Protein AF-A0A545TI48-F1 (afdb_monomer)

InterPro domains:
  IPR046651 Protein of unknown function DUF6763 [PF20549] (5-81)

Sequence (96 aa):
MMSGQISAEIGHWYRPVNNDALFEVVAIDYEEQSIEIQYYDGEIEELEFSGWKALIPLESAPPEDWTGPFEIDRQDPAFNDYAINEALMSIERKSR

Nearest PDB structures (foldseek):
  6wau-assembly1_A  TM=6.686E-01  e=2.503E-02  Homo sapiens
  7lky-assembly4_D  TM=6.308E-01  e=1.967E-02  Homo sapiens
  6wat-assembly7_GC  TM=6.150E-01  e=2.999E-02  Homo sapiens
  7uwz-assembly1_A  TM=5.797E-01  e=4.858E-02  synthetic construct
  5xfq-assembly1_B  TM=6.424E-01  e=2.627E-01  Mus musculus

pLDDT: mean 75.91, std 17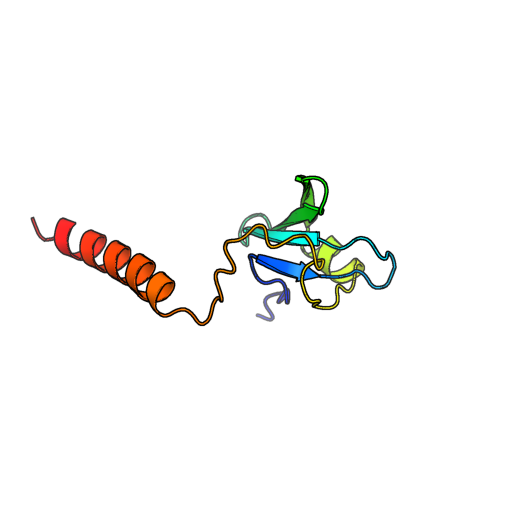.66, range [40.31, 95.94]

Radius of gyration: 16.65 Å; Cα contacts (8 Å, |Δi|>4): 115; chains: 1; bounding box: 47×37×29 Å

Mean predicted aligned error: 12.91 Å

Structure (mmCIF, N/CA/C/O backbone):
data_AF-A0A545TI48-F1
#
_entry.id   AF-A0A545TI48-F1
#
loop_
_atom_site.group_PDB
_atom_site.id
_atom_site.type_symbol
_atom_site.label_atom_id
_atom_site.label_alt_id
_atom_site.label_comp_id
_atom_site.label_asym_id
_atom_site.label_entity_id
_atom_site.label_seq_id
_atom_site.pdbx_PDB_ins_code
_atom_site.Cartn_x
_atom_site.Cartn_y
_atom_site.Cartn_z
_atom_site.occupancy
_atom_site.B_iso_or_equiv
_atom_site.auth_seq_id
_atom_site.auth_comp_id
_atom_site.auth_asym_id
_atom_site.auth_atom_id
_atom_site.pdbx_PDB_model_num
ATOM 1 N N . MET A 1 1 ? -19.353 17.643 6.722 1.00 40.31 1 MET A N 1
ATOM 2 C CA . MET A 1 1 ? -18.236 16.915 7.351 1.00 40.31 1 MET A CA 1
ATOM 3 C C . MET A 1 1 ? -17.272 16.562 6.238 1.00 40.31 1 MET A C 1
ATOM 5 O O . MET A 1 1 ? -17.665 15.819 5.353 1.00 40.31 1 MET A O 1
ATOM 9 N N . MET A 1 2 ? -16.094 17.179 6.185 1.00 42.91 2 MET A N 1
ATOM 10 C CA . MET A 1 2 ? -15.074 16.798 5.204 1.00 42.91 2 MET A CA 1
ATOM 11 C C . MET A 1 2 ? -14.367 15.587 5.802 1.00 42.91 2 MET A C 1
ATOM 13 O O . MET A 1 2 ? -13.414 15.741 6.561 1.00 42.91 2 MET A O 1
ATOM 17 N N . SER A 1 3 ? -14.930 14.397 5.576 1.00 48.56 3 SER A N 1
ATOM 18 C CA . SER A 1 3 ? -14.232 13.138 5.828 1.00 48.56 3 SER A CA 1
ATOM 19 C C . SER A 1 3 ? -12.848 13.269 5.209 1.00 48.56 3 SER A C 1
ATOM 21 O O . SER A 1 3 ? -12.736 13.683 4.056 1.00 48.56 3 SER A O 1
ATOM 23 N N . GLY A 1 4 ? -11.800 13.034 5.996 1.00 55.94 4 GLY A N 1
ATOM 24 C CA . GLY A 1 4 ? -10.417 13.166 5.559 1.00 55.94 4 GLY A CA 1
ATOM 25 C C . GLY A 1 4 ? -10.085 12.114 4.511 1.00 55.94 4 GLY A C 1
ATOM 26 O O . GLY A 1 4 ? -9.410 11.149 4.838 1.00 55.94 4 GLY A O 1
ATOM 27 N N . GLN A 1 5 ? -10.571 12.313 3.290 1.00 64.94 5 GLN A N 1
ATOM 28 C CA . GLN A 1 5 ? -10.522 11.367 2.191 1.00 64.94 5 GLN A CA 1
ATOM 29 C C . GLN A 1 5 ? 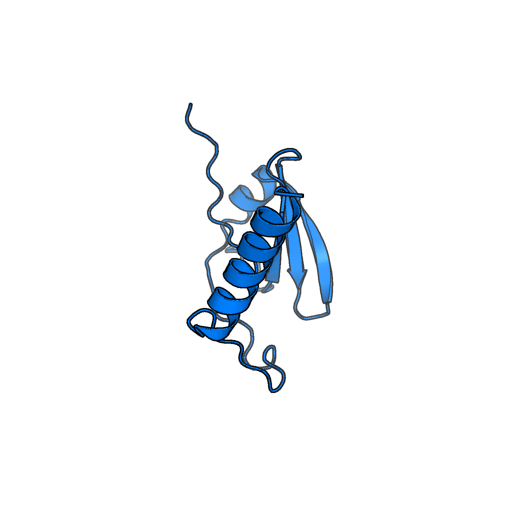-9.068 10.999 1.904 1.00 64.94 5 GLN A C 1
ATOM 31 O O . GLN A 1 5 ? -8.250 11.861 1.579 1.00 64.94 5 GLN A O 1
ATOM 36 N N . ILE A 1 6 ? -8.750 9.727 2.112 1.00 79.50 6 ILE A N 1
ATOM 37 C CA . ILE A 1 6 ? -7.521 9.107 1.633 1.00 79.50 6 ILE A CA 1
ATOM 38 C C . ILE A 1 6 ? -7.789 8.579 0.223 1.00 79.50 6 ILE A C 1
ATOM 40 O O . ILE A 1 6 ? -8.880 8.087 -0.056 1.00 79.50 6 ILE A O 1
ATOM 44 N N . SER A 1 7 ? -6.818 8.741 -0.673 1.00 86.06 7 SER A N 1
ATOM 45 C CA . SER A 1 7 ? -6.880 8.281 -2.068 1.00 86.06 7 SER A CA 1
ATOM 46 C C . SER A 1 7 ? -6.314 6.866 -2.253 1.00 86.06 7 SER A C 1
ATOM 48 O O . SER A 1 7 ? -5.927 6.508 -3.359 1.00 86.06 7 SER A O 1
ATOM 50 N N . ALA A 1 8 ? -6.171 6.115 -1.159 1.00 87.06 8 ALA A N 1
ATOM 51 C CA . ALA A 1 8 ? -5.675 4.748 -1.173 1.00 87.06 8 ALA A CA 1
ATOM 52 C C . ALA A 1 8 ? -6.768 3.792 -1.658 1.00 87.06 8 ALA A C 1
ATOM 54 O O . ALA A 1 8 ? -7.919 3.912 -1.233 1.00 87.06 8 ALA A O 1
ATOM 55 N N . GLU A 1 9 ? -6.389 2.822 -2.483 1.00 87.88 9 GLU A N 1
ATOM 56 C CA . GLU A 1 9 ? -7.266 1.769 -2.985 1.00 87.88 9 GLU A CA 1
ATOM 57 C C . GLU A 1 9 ? -6.613 0.403 -2.765 1.00 87.88 9 GLU A C 1
ATOM 59 O O . GLU A 1 9 ? -5.447 0.197 -3.100 1.00 87.88 9 GLU A O 1
ATOM 64 N N . ILE A 1 10 ? -7.365 -0.540 -2.189 1.00 88.69 10 ILE A N 1
ATOM 65 C CA . ILE A 1 10 ? -6.862 -1.887 -1.889 1.00 88.69 10 ILE A CA 1
ATOM 66 C C . ILE A 1 10 ? -6.464 -2.597 -3.186 1.00 88.69 10 ILE A C 1
ATOM 68 O O . ILE A 1 10 ? -7.224 -2.634 -4.147 1.00 88.69 10 ILE A O 1
ATOM 72 N N . GLY A 1 11 ? -5.276 -3.184 -3.174 1.00 87.19 11 GLY A N 1
ATOM 73 C CA . GLY A 1 11 ? -4.450 -3.813 -4.199 1.00 87.19 11 GLY A CA 1
ATOM 74 C C . GLY A 1 11 ? -4.033 -2.931 -5.372 1.00 87.19 11 GLY A C 1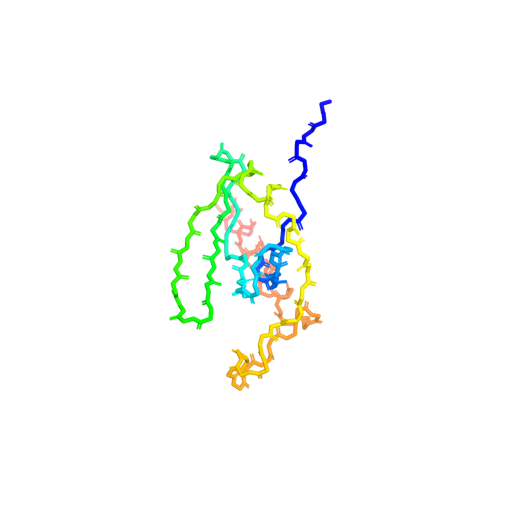
ATOM 75 O O . GLY A 1 11 ? -3.822 -3.424 -6.479 1.00 87.19 11 GLY A O 1
ATOM 76 N N . HIS A 1 12 ? -3.947 -1.622 -5.134 1.00 89.19 12 HIS A N 1
ATOM 77 C CA . HIS A 1 12 ? -3.223 -0.703 -6.008 1.00 89.19 12 HIS A CA 1
ATOM 78 C C . HIS A 1 12 ? -1.806 -0.508 -5.484 1.00 89.19 12 HIS A C 1
ATOM 80 O O . HIS A 1 12 ? -1.548 -0.545 -4.276 1.00 89.19 12 HIS A O 1
ATOM 86 N N . TRP A 1 13 ? -0.901 -0.281 -6.428 1.00 92.31 13 TRP A N 1
ATOM 87 C CA . TRP A 1 13 ? 0.506 -0.043 -6.172 1.00 92.31 13 TRP A CA 1
ATOM 88 C C . TRP A 1 13 ? 0.787 1.449 -6.126 1.00 92.31 13 TRP A C 1
ATOM 90 O O . TRP A 1 13 ? 0.266 2.232 -6.922 1.00 92.31 13 TRP A O 1
ATOM 100 N N . TYR A 1 1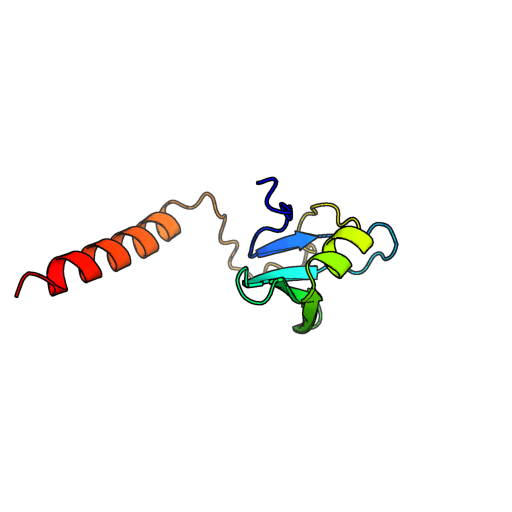4 ? 1.641 1.845 -5.194 1.00 92.94 14 TYR A N 1
ATOM 101 C CA . TYR A 1 14 ? 1.991 3.235 -4.977 1.00 92.94 14 TYR A CA 1
ATOM 102 C C . TYR A 1 14 ? 3.492 3.400 -4.781 1.00 92.94 14 TYR A C 1
ATOM 104 O O . TYR A 1 14 ? 4.185 2.516 -4.277 1.00 92.94 14 TYR A O 1
ATOM 112 N N . ARG A 1 15 ? 3.983 4.579 -5.166 1.00 92.25 15 ARG A N 1
ATOM 113 C CA . ARG A 1 15 ? 5.354 5.027 -4.934 1.00 92.25 15 ARG A CA 1
ATOM 114 C C . ARG A 1 15 ? 5.347 6.349 -4.165 1.00 92.25 15 ARG A C 1
ATOM 116 O O . ARG A 1 15 ? 4.768 7.321 -4.664 1.00 92.25 15 ARG A O 1
ATOM 123 N N . PRO A 1 16 ? 5.978 6.435 -2.985 1.00 91.12 16 PRO A N 1
ATOM 124 C CA . PRO A 1 16 ? 6.176 7.702 -2.291 1.00 91.12 16 PRO A CA 1
ATOM 125 C C . PRO A 1 16 ? 6.986 8.696 -3.119 1.00 91.12 16 PRO A C 1
ATOM 127 O O . PRO A 1 16 ? 7.829 8.326 -3.930 1.00 91.12 16 PRO A O 1
ATOM 130 N N . VAL A 1 17 ? 6.802 9.992 -2.872 1.00 86.94 17 VAL A N 1
ATOM 131 C CA . VAL A 1 17 ? 7.657 11.017 -3.506 1.00 86.94 17 VAL A CA 1
ATOM 132 C C . VAL A 1 17 ? 9.046 11.110 -2.875 1.00 86.94 17 VAL A C 1
ATOM 134 O O . VAL A 1 17 ? 9.964 11.660 -3.479 1.00 86.94 17 VAL A O 1
ATOM 137 N N . ASN A 1 18 ? 9.194 10.630 -1.640 1.00 84.69 18 ASN A N 1
ATOM 138 C CA . ASN A 1 18 ? 10.423 10.726 -0.852 1.00 84.69 18 ASN A CA 1
ATOM 139 C C . ASN A 1 18 ? 11.280 9.449 -0.893 1.00 84.69 18 ASN A C 1
ATOM 141 O O . ASN A 1 18 ? 12.419 9.484 -0.430 1.00 84.69 18 ASN A O 1
ATOM 145 N N . ASN A 1 19 ? 10.744 8.347 -1.421 1.00 82.44 19 ASN A N 1
ATOM 146 C CA . ASN A 1 19 ? 11.394 7.045 -1.486 1.00 82.44 19 ASN A CA 1
ATOM 147 C C . ASN A 1 19 ? 10.901 6.284 -2.725 1.00 82.44 19 ASN A C 1
ATOM 149 O O . ASN A 1 19 ? 9.723 6.338 -3.055 1.00 82.44 19 ASN A O 1
ATOM 153 N N . ASP A 1 20 ? 11.789 5.541 -3.380 1.00 81.38 20 ASP A N 1
ATOM 154 C CA . ASP A 1 20 ? 11.461 4.721 -4.552 1.00 81.38 20 ASP A CA 1
ATOM 155 C C . ASP A 1 20 ? 10.909 3.328 -4.192 1.00 81.38 20 ASP A C 1
ATOM 157 O O . ASP A 1 20 ? 10.632 2.528 -5.083 1.00 81.38 20 ASP A O 1
ATOM 161 N N . ALA A 1 21 ? 10.731 3.027 -2.901 1.00 88.62 21 ALA A N 1
ATOM 162 C CA . ALA A 1 21 ? 10.119 1.781 -2.452 1.00 88.62 21 ALA A CA 1
ATOM 163 C C . ALA A 1 21 ? 8.641 1.709 -2.870 1.00 88.62 21 ALA A C 1
ATOM 165 O O . ALA A 1 21 ? 7.804 2.467 -2.377 1.00 88.62 21 ALA A O 1
ATOM 166 N N . LEU A 1 22 ? 8.343 0.788 -3.788 1.00 91.44 22 LEU A N 1
ATOM 167 C CA . LEU A 1 22 ? 6.987 0.449 -4.198 1.00 91.44 22 LEU A CA 1
ATOM 168 C C . LEU A 1 22 ? 6.308 -0.422 -3.142 1.00 91.44 22 LEU A C 1
ATOM 170 O O . LEU A 1 22 ? 6.928 -1.341 -2.602 1.00 91.44 22 LEU A O 1
ATOM 174 N N . PHE A 1 23 ? 5.026 -0.168 -2.917 1.00 93.38 23 PHE A N 1
ATOM 175 C CA . PHE A 1 23 ? 4.181 -1.000 -2.069 1.00 93.38 23 PHE A CA 1
ATOM 176 C C . PHE A 1 23 ? 2.759 -1.095 -2.615 1.00 93.38 23 PHE A C 1
ATOM 178 O O . PHE A 1 23 ? 2.268 -0.189 -3.293 1.00 93.38 23 PHE A O 1
ATOM 185 N N . GLU A 1 24 ? 2.093 -2.189 -2.277 1.00 92.69 24 GLU A N 1
ATOM 186 C CA . GLU A 1 24 ? 0.675 -2.431 -2.504 1.00 92.69 24 GLU A CA 1
ATOM 187 C C . GLU A 1 24 ? -0.118 -2.062 -1.254 1.00 92.69 24 GLU A C 1
ATOM 189 O O . GLU A 1 24 ? 0.284 -2.407 -0.149 1.00 92.69 24 GLU A O 1
ATOM 194 N N . VAL A 1 25 ? -1.265 -1.405 -1.397 1.00 93.69 25 VAL A N 1
ATOM 195 C CA . VAL A 1 25 ? -2.213 -1.288 -0.278 1.00 93.69 25 VAL A CA 1
ATOM 196 C C . VAL A 1 25 ? -2.963 -2.603 -0.154 1.00 93.69 25 VAL A C 1
ATOM 198 O O . VAL A 1 25 ? -3.673 -2.965 -1.076 1.00 93.69 25 VAL A O 1
ATOM 201 N N . VAL A 1 26 ? -2.880 -3.313 0.963 1.00 94.00 26 VAL A N 1
ATOM 202 C CA . VAL A 1 26 ? -3.554 -4.617 1.123 1.00 94.00 26 VAL A CA 1
ATOM 203 C C . VAL A 1 26 ? -4.798 -4.541 2.007 1.00 94.00 26 VAL A C 1
ATOM 205 O O . VAL A 1 26 ? -5.718 -5.340 1.829 1.00 94.00 26 VAL A O 1
ATOM 208 N N . ALA A 1 27 ? -4.896 -3.538 2.885 1.00 91.62 27 ALA A N 1
ATOM 209 C CA . ALA A 1 27 ? -6.094 -3.277 3.682 1.00 91.62 27 ALA A CA 1
ATOM 210 C C . ALA A 1 27 ? -6.258 -1.787 4.019 1.00 91.62 27 ALA A C 1
ATOM 212 O O . ALA A 1 27 ? -5.295 -1.023 4.038 1.00 91.62 27 ALA A O 1
ATOM 213 N N . ILE A 1 28 ? -7.498 -1.376 4.296 1.00 89.31 28 ILE A N 1
ATOM 214 C CA . ILE A 1 28 ? -7.840 -0.039 4.797 1.00 89.31 28 ILE A CA 1
ATOM 215 C C . ILE A 1 28 ? -8.869 -0.212 5.912 1.00 89.31 28 ILE A C 1
ATOM 217 O O . ILE A 1 28 ? -9.961 -0.729 5.662 1.00 89.31 28 ILE A O 1
ATOM 221 N N . ASP A 1 29 ? -8.543 0.261 7.112 1.00 90.88 29 ASP A N 1
ATOM 222 C CA . ASP A 1 29 ? -9.460 0.334 8.245 1.00 90.88 29 ASP A CA 1
ATOM 223 C C . ASP A 1 29 ? -9.874 1.793 8.485 1.00 90.88 29 ASP A C 1
ATOM 225 O O . ASP A 1 29 ? -9.073 2.659 8.843 1.00 90.88 29 ASP A O 1
ATOM 229 N N . TYR A 1 30 ? -11.152 2.093 8.256 1.00 86.12 30 TYR A N 1
ATOM 230 C CA . TYR A 1 30 ? -11.692 3.438 8.460 1.00 86.12 30 TYR A CA 1
ATOM 231 C C . TYR A 1 30 ? -12.085 3.727 9.913 1.00 86.12 30 TYR A C 1
ATOM 233 O O . TYR A 1 30 ? -12.213 4.906 10.256 1.00 86.12 30 TYR A O 1
ATOM 241 N N . GLU A 1 31 ? -12.304 2.700 10.740 1.00 88.94 31 GLU A N 1
ATOM 242 C CA . GLU A 1 31 ? -12.612 2.861 12.165 1.00 88.94 31 GLU A CA 1
ATOM 243 C C . GLU A 1 31 ? -11.332 3.187 12.940 1.00 88.94 31 GLU A C 1
ATOM 245 O O . GLU A 1 31 ? -11.308 4.168 13.685 1.00 88.94 31 GLU A O 1
ATOM 250 N N . GLU A 1 32 ? -10.257 2.442 12.675 1.00 89.38 32 GLU A N 1
ATOM 251 C CA . GLU A 1 32 ? -8.927 2.641 13.276 1.00 89.38 32 GLU A CA 1
ATOM 252 C C . GLU A 1 32 ? -8.072 3.679 12.522 1.00 89.38 32 GLU A C 1
ATOM 254 O O . GLU A 1 32 ? -7.025 4.112 12.998 1.00 89.38 32 GLU A O 1
ATOM 259 N N . GLN A 1 33 ? -8.543 4.154 11.364 1.00 91.00 33 GLN A N 1
ATOM 260 C CA . GLN A 1 33 ? -7.858 5.136 10.513 1.00 91.00 33 GLN A CA 1
ATOM 261 C C . GLN A 1 33 ? -6.446 4.703 10.085 1.00 91.00 33 GLN A C 1
ATOM 263 O O . GLN A 1 33 ? -5.522 5.531 10.024 1.00 91.00 33 GLN A O 1
ATOM 268 N N . SER A 1 34 ? -6.300 3.426 9.738 1.00 93.50 34 SER A N 1
ATOM 269 C CA . SER A 1 34 ? -5.047 2.821 9.299 1.00 93.50 34 SER A CA 1
ATOM 270 C C . SER A 1 34 ? -5.150 2.165 7.920 1.00 93.50 34 SER A C 1
ATOM 272 O O . SER A 1 34 ? -6.226 1.893 7.383 1.00 93.50 34 SER A O 1
ATOM 274 N N . ILE A 1 35 ? -3.997 2.005 7.285 1.00 94.31 35 ILE A N 1
ATOM 275 C CA . ILE A 1 35 ? -3.801 1.432 5.960 1.00 94.31 35 ILE A CA 1
ATOM 276 C C . ILE A 1 35 ? -2.671 0.426 6.099 1.00 94.31 35 ILE A C 1
ATOM 278 O O . ILE A 1 35 ? -1.584 0.780 6.545 1.00 94.31 35 ILE A O 1
ATOM 282 N N . GLU A 1 36 ? -2.915 -0.807 5.689 1.00 95.81 36 GLU A N 1
ATOM 283 C CA . GLU A 1 36 ? -1.883 -1.832 5.638 1.00 95.81 36 GLU A CA 1
ATOM 284 C C . GLU A 1 36 ? -1.268 -1.842 4.239 1.00 95.81 36 GLU A C 1
ATOM 286 O O . GLU A 1 36 ? -1.989 -1.903 3.236 1.00 95.81 36 GLU A O 1
ATOM 291 N N . ILE A 1 37 ? 0.059 -1.757 4.172 1.00 94.56 37 ILE A N 1
ATOM 292 C CA . ILE A 1 37 ? 0.833 -1.804 2.934 1.00 94.56 37 ILE A CA 1
ATOM 293 C C . ILE A 1 37 ? 1.748 -3.027 2.917 1.00 94.56 37 ILE A C 1
ATOM 295 O O . ILE A 1 37 ? 2.262 -3.443 3.952 1.00 94.56 37 ILE A O 1
ATOM 299 N N . GLN A 1 38 ? 1.969 -3.588 1.733 1.00 94.38 38 GLN A N 1
ATOM 300 C CA . GLN A 1 38 ? 2.901 -4.683 1.497 1.00 94.38 38 GLN A CA 1
ATOM 301 C C . GLN A 1 38 ? 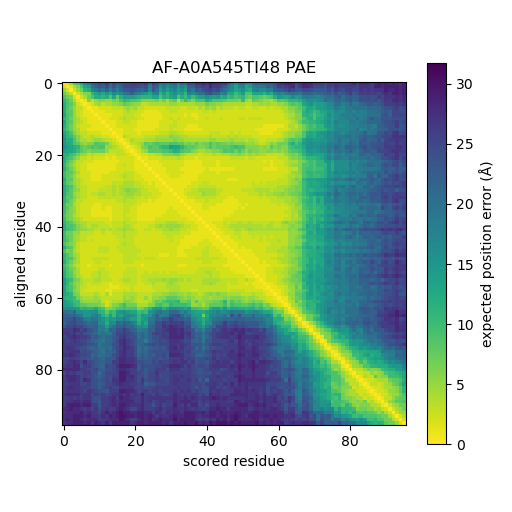3.979 -4.257 0.503 1.00 94.38 38 GLN A C 1
ATOM 303 O O . GLN A 1 38 ? 3.680 -3.796 -0.598 1.00 94.38 38 GLN A O 1
ATOM 308 N N . TYR A 1 39 ? 5.239 -4.446 0.872 1.00 91.81 39 TYR A N 1
ATOM 309 C CA . TYR A 1 39 ? 6.381 -4.250 -0.013 1.00 91.81 39 TYR A CA 1
ATOM 310 C C . TYR A 1 39 ? 6.621 -5.481 -0.902 1.00 91.81 39 TYR A C 1
ATOM 312 O O . TYR A 1 39 ? 6.130 -6.578 -0.638 1.00 91.81 39 TYR A O 1
ATOM 320 N N . TYR A 1 40 ? 7.422 -5.315 -1.959 1.00 84.81 40 TYR A N 1
ATOM 321 C CA . TYR A 1 40 ? 7.748 -6.393 -2.907 1.00 84.81 40 TYR A CA 1
ATOM 322 C C . TYR A 1 40 ? 8.399 -7.632 -2.260 1.00 84.81 40 TYR A C 1
ATOM 324 O O . TYR A 1 40 ? 8.247 -8.750 -2.744 1.00 84.81 40 TYR A O 1
ATOM 332 N N . ASP A 1 41 ? 9.145 -7.463 -1.173 1.00 86.31 41 ASP A N 1
ATOM 333 C CA . ASP A 1 41 ? 9.761 -8.577 -0.443 1.00 86.31 41 ASP A CA 1
ATOM 334 C C . ASP A 1 41 ? 8.778 -9.328 0.476 1.00 86.31 41 ASP A C 1
ATOM 336 O O . ASP A 1 41 ? 9.152 -10.330 1.092 1.00 86.31 41 ASP A O 1
ATOM 340 N N . GLY A 1 42 ? 7.519 -8.884 0.526 1.00 87.88 42 GLY A N 1
ATOM 341 C CA . GLY A 1 42 ? 6.456 -9.445 1.349 1.00 87.88 42 GLY A CA 1
ATOM 342 C C . GLY A 1 42 ? 6.383 -8.857 2.757 1.00 87.88 42 GLY A C 1
ATOM 343 O O . GLY A 1 42 ? 5.543 -9.310 3.538 1.00 87.88 42 GLY A O 1
ATOM 344 N N . GLU A 1 43 ? 7.224 -7.875 3.103 1.00 93.69 43 GLU A N 1
ATOM 345 C CA . GLU A 1 43 ? 7.100 -7.147 4.365 1.00 93.69 43 GLU A CA 1
ATOM 346 C C . GLU A 1 43 ? 5.777 -6.372 4.402 1.00 93.69 43 GLU A C 1
ATOM 348 O O . GLU A 1 43 ? 5.392 -5.735 3.422 1.00 93.69 43 GLU A O 1
ATOM 353 N N . ILE A 1 44 ? 5.077 -6.453 5.535 1.00 95.12 44 ILE A N 1
ATOM 354 C CA . ILE A 1 44 ? 3.817 -5.749 5.777 1.00 95.12 44 ILE A CA 1
ATOM 355 C C . ILE A 1 44 ? 4.060 -4.654 6.813 1.00 95.12 44 ILE A C 1
ATOM 357 O O . ILE A 1 44 ? 4.637 -4.915 7.870 1.00 95.12 44 ILE A O 1
ATOM 361 N N . GLU A 1 45 ? 3.577 -3.452 6.523 1.00 94.88 45 GLU A N 1
ATOM 362 C CA . GLU A 1 45 ? 3.647 -2.289 7.402 1.00 94.88 45 GLU A CA 1
ATOM 363 C C . GLU A 1 45 ? 2.264 -1.643 7.544 1.00 94.88 45 GLU A C 1
ATOM 365 O O . GLU A 1 45 ? 1.497 -1.550 6.588 1.00 94.88 45 GLU A O 1
ATOM 370 N N . GLU A 1 46 ? 1.950 -1.170 8.748 1.00 95.94 46 GLU A N 1
ATOM 371 C CA . GLU A 1 46 ? 0.727 -0.424 9.031 1.00 95.94 46 GLU A CA 1
ATOM 372 C C . GLU A 1 46 ? 1.018 1.080 9.092 1.00 95.94 46 GLU A C 1
ATOM 374 O O . GLU A 1 46 ? 1.916 1.539 9.801 1.00 95.94 46 GLU A O 1
ATOM 379 N N . LEU A 1 47 ? 0.221 1.862 8.368 1.00 93.56 47 LEU A N 1
ATOM 380 C CA . LEU A 1 47 ? 0.315 3.311 8.278 1.00 93.56 47 LEU A CA 1
ATOM 381 C C . LEU A 1 47 ? -0.985 3.968 8.731 1.00 93.56 47 LEU A C 1
ATOM 383 O O . LEU A 1 47 ? -2.058 3.665 8.225 1.00 93.56 47 LEU A O 1
ATOM 387 N N . GLU A 1 48 ? -0.901 4.980 9.588 1.00 94.62 48 GLU A N 1
ATOM 388 C CA . GLU A 1 48 ? -2.049 5.854 9.836 1.00 94.62 48 GLU A CA 1
ATOM 389 C C . GLU A 1 48 ? -2.389 6.704 8.596 1.00 94.62 48 GLU A C 1
ATOM 391 O O . GLU A 1 48 ? -1.529 7.045 7.775 1.00 94.62 48 GLU A O 1
ATOM 396 N N . PHE A 1 49 ? -3.629 7.194 8.508 1.00 91.62 49 PHE A N 1
ATOM 397 C CA . PHE A 1 49 ? -4.051 8.121 7.442 1.00 91.62 49 PHE A CA 1
ATOM 398 C C . PHE A 1 49 ? -3.213 9.409 7.397 1.00 91.62 49 PHE A C 1
ATOM 400 O O . PHE A 1 49 ? -3.096 10.055 6.350 1.00 91.62 49 PHE A O 1
ATOM 407 N N . SER A 1 50 ? -2.664 9.819 8.542 1.00 91.31 50 SER A N 1
ATOM 408 C CA . SER A 1 50 ? -1.732 10.940 8.663 1.00 91.31 50 SER A CA 1
ATOM 409 C C . SER A 1 50 ? -0.407 10.634 7.943 1.00 91.31 50 SER A C 1
ATOM 411 O O . SER A 1 50 ? 0.061 11.456 7.150 1.00 91.31 50 SER A O 1
ATOM 413 N N . GLY A 1 51 ? 0.133 9.427 8.143 1.00 91.44 51 GLY A N 1
ATOM 414 C CA . GLY A 1 51 ? 1.325 8.897 7.483 1.00 91.44 51 GLY A CA 1
ATOM 415 C C . GLY A 1 51 ? 1.139 8.771 5.976 1.00 91.44 51 GLY A C 1
ATOM 416 O O . GLY A 1 51 ? 1.957 9.290 5.218 1.00 91.44 51 GLY A O 1
ATOM 417 N N . TRP A 1 52 ? 0.005 8.223 5.530 1.00 91.44 52 TRP A N 1
ATOM 418 C CA . TRP A 1 52 ? -0.348 8.162 4.105 1.00 91.44 52 TRP A CA 1
ATOM 419 C C . TRP A 1 52 ? -0.269 9.533 3.424 1.00 91.44 52 TRP A C 1
ATOM 421 O O . TRP A 1 52 ? 0.338 9.697 2.367 1.00 91.44 52 TRP A O 1
ATOM 431 N N . LYS A 1 53 ? -0.846 10.563 4.052 1.00 89.81 53 LYS A N 1
ATOM 432 C CA . LYS A 1 53 ? -0.830 11.931 3.510 1.00 89.81 53 LYS A CA 1
ATOM 433 C C . LYS A 1 53 ? 0.569 12.541 3.499 1.00 89.81 53 LYS A C 1
ATOM 435 O O . LYS A 1 53 ? 0.862 13.334 2.610 1.00 89.81 53 LYS A O 1
ATOM 440 N N . ALA A 1 54 ? 1.416 12.192 4.465 1.00 90.19 54 ALA A N 1
ATOM 441 C CA . ALA A 1 54 ? 2.794 12.667 4.532 1.00 90.19 54 ALA A CA 1
ATOM 442 C C . ALA A 1 54 ? 3.696 12.021 3.468 1.00 90.19 54 ALA A C 1
ATOM 444 O O . ALA A 1 54 ? 4.613 12.679 2.977 1.00 90.19 54 ALA A O 1
ATOM 445 N N . LEU A 1 55 ? 3.420 10.770 3.083 1.00 88.81 55 LEU A N 1
ATOM 446 C CA . LEU A 1 55 ? 4.141 10.069 2.014 1.00 88.81 55 LEU A CA 1
ATOM 447 C C . LEU A 1 55 ? 3.860 10.649 0.622 1.00 88.81 55 LEU A C 1
ATOM 449 O O . LEU A 1 55 ? 4.696 10.505 -0.270 1.00 88.81 55 LEU A O 1
ATOM 453 N N . ILE A 1 56 ? 2.702 11.302 0.445 1.00 88.75 56 ILE A N 1
ATOM 454 C CA . ILE A 1 56 ? 2.198 11.811 -0.842 1.00 88.75 56 ILE A CA 1
ATOM 455 C C . ILE A 1 56 ? 2.362 10.732 -1.937 1.00 88.75 56 ILE A C 1
ATOM 457 O O . ILE A 1 56 ? 3.041 10.962 -2.937 1.00 88.75 56 ILE A O 1
ATOM 461 N N . PRO A 1 57 ? 1.823 9.517 -1.730 1.00 89.44 57 PRO A N 1
ATOM 462 C CA . PRO A 1 57 ? 2.032 8.417 -2.656 1.00 89.44 57 PRO A CA 1
ATOM 463 C C . PRO A 1 57 ? 1.397 8.719 -4.013 1.00 89.44 57 PRO A C 1
ATOM 465 O O . PRO A 1 57 ? 0.278 9.229 -4.099 1.00 89.44 57 PRO A O 1
ATOM 468 N N . LEU A 1 58 ? 2.120 8.378 -5.075 1.00 89.06 58 LEU A N 1
ATOM 469 C CA . LEU A 1 58 ? 1.630 8.409 -6.445 1.00 89.06 58 LEU A CA 1
ATOM 470 C C . LEU A 1 58 ? 1.291 6.988 -6.875 1.00 89.06 58 LEU A C 1
ATOM 472 O O . LEU A 1 58 ? 2.099 6.081 -6.682 1.00 89.06 58 LEU A O 1
ATOM 476 N N . GLU A 1 59 ? 0.111 6.807 -7.457 1.00 88.12 59 GLU A N 1
ATOM 477 C CA . GLU A 1 59 ? -0.286 5.524 -8.033 1.00 88.12 59 GLU A CA 1
ATOM 478 C C . GLU A 1 59 ? 0.703 5.107 -9.132 1.00 88.12 59 GLU A C 1
ATOM 480 O O . GLU A 1 59 ? 1.170 5.932 -9.926 1.00 88.12 59 GLU A O 1
ATOM 485 N N . SER A 1 60 ? 1.055 3.826 -9.142 1.00 85.56 60 SER A N 1
ATOM 486 C CA . SER A 1 60 ? 2.042 3.231 -10.036 1.00 85.56 60 SER A CA 1
ATOM 487 C C . SER A 1 60 ? 1.565 1.864 -10.514 1.00 85.56 60 SER A C 1
ATOM 489 O O . SER A 1 60 ? 0.751 1.209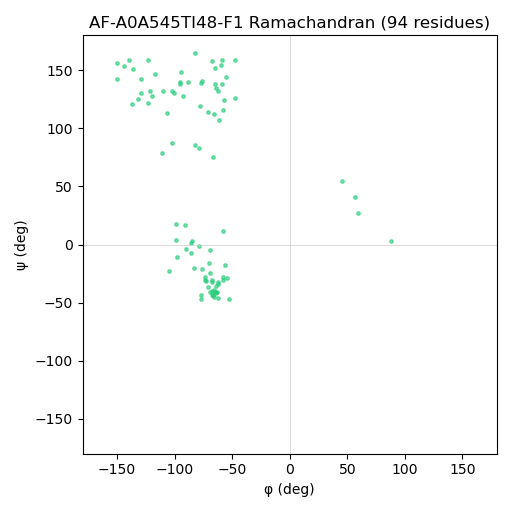 -9.870 1.00 85.56 60 SER A O 1
ATOM 491 N N . ALA A 1 61 ? 2.119 1.404 -11.635 1.00 82.50 61 ALA A N 1
ATOM 492 C CA . ALA A 1 61 ? 2.030 -0.003 -11.996 1.00 82.50 61 ALA A CA 1
ATOM 493 C C . ALA A 1 61 ? 2.794 -0.865 -10.966 1.00 82.50 61 ALA A C 1
ATOM 495 O O . ALA A 1 61 ? 3.766 -0.369 -10.373 1.00 82.50 61 ALA A O 1
ATOM 496 N N . PRO A 1 62 ? 2.386 -2.133 -10.769 1.00 78.62 62 PRO A N 1
ATOM 497 C CA . PRO A 1 62 ? 3.183 -3.095 -10.019 1.00 78.62 62 PRO A CA 1
ATOM 498 C C . PRO A 1 62 ? 4.571 -3.291 -10.663 1.00 78.62 62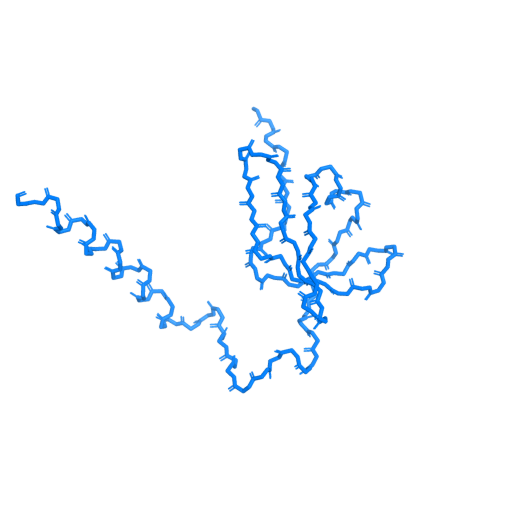 PRO A C 1
ATOM 500 O O . PRO A 1 62 ? 4.746 -3.009 -11.854 1.00 78.62 62 PRO A O 1
ATOM 503 N N . PRO A 1 63 ? 5.567 -3.788 -9.907 1.00 76.88 63 PRO A N 1
ATOM 504 C CA . PRO A 1 63 ? 6.846 -4.218 -10.471 1.00 76.88 63 PRO A CA 1
ATOM 505 C C . PRO A 1 63 ? 6.642 -5.260 -11.586 1.00 76.88 63 PRO A C 1
ATOM 507 O O . PRO A 1 63 ? 5.759 -6.109 -11.468 1.00 76.88 63 PRO A O 1
ATOM 510 N N . GLU A 1 64 ? 7.472 -5.237 -12.638 1.00 67.12 64 GLU A N 1
ATOM 511 C CA . GLU A 1 64 ? 7.344 -6.132 -13.811 1.00 67.12 64 GLU A CA 1
ATOM 512 C C . GLU A 1 64 ? 7.300 -7.631 -13.441 1.00 67.12 64 GLU A C 1
ATOM 514 O O . GLU A 1 64 ? 6.631 -8.407 -14.117 1.00 67.12 64 GLU A O 1
ATOM 519 N N . ASP A 1 65 ? 7.938 -8.028 -12.335 1.00 63.03 65 ASP A N 1
ATOM 520 C CA . ASP A 1 65 ? 7.988 -9.412 -11.838 1.00 63.03 65 ASP A CA 1
ATOM 521 C C . ASP A 1 65 ? 6.974 -9.721 -10.712 1.00 63.03 65 ASP A C 1
ATOM 523 O O . ASP A 1 65 ? 6.981 -10.820 -10.158 1.00 63.03 65 ASP A O 1
ATOM 527 N N . TRP A 1 66 ? 6.097 -8.780 -10.336 1.00 60.00 66 TRP A N 1
ATOM 528 C CA . TRP A 1 66 ? 5.114 -9.000 -9.258 1.00 60.00 66 TRP A CA 1
ATOM 529 C C . TRP A 1 66 ? 3.966 -9.917 -9.686 1.00 60.00 66 TRP A C 1
ATOM 531 O O . TRP A 1 66 ? 3.433 -10.697 -8.895 1.00 60.00 66 TRP A O 1
ATOM 541 N N . THR A 1 67 ? 3.627 -9.875 -10.975 1.00 54.00 67 THR A N 1
ATOM 542 C CA . THR A 1 67 ? 2.693 -10.820 -11.582 1.00 54.00 67 THR A CA 1
ATOM 543 C C . THR A 1 67 ? 3.420 -12.138 -11.851 1.00 54.00 67 THR A C 1
ATOM 545 O O . THR A 1 67 ? 3.848 -12.457 -12.958 1.00 54.00 67 THR A O 1
ATOM 548 N N . GLY A 1 68 ? 3.516 -12.990 -10.827 1.00 52.00 68 GLY A N 1
ATOM 549 C CA . GLY A 1 68 ? 3.474 -14.428 -11.104 1.00 52.00 68 GLY A CA 1
ATOM 550 C C . GLY A 1 68 ? 2.290 -14.732 -12.051 1.00 52.00 68 GLY A C 1
ATOM 551 O O . GLY A 1 68 ? 1.366 -13.928 -12.109 1.00 52.00 68 GLY A O 1
ATOM 552 N N . PRO A 1 69 ? 2.276 -15.864 -12.785 1.00 47.50 69 PRO A N 1
ATOM 553 C CA . PRO A 1 69 ? 1.508 -16.117 -14.029 1.00 47.50 69 PRO A CA 1
ATOM 554 C C . PRO A 1 69 ? -0.034 -15.973 -14.009 1.00 47.50 69 P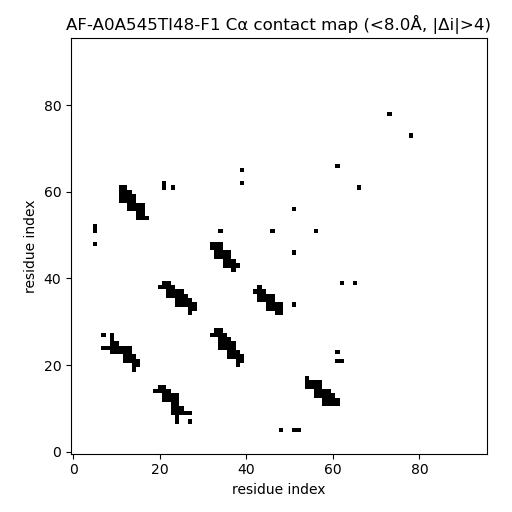RO A C 1
ATOM 556 O O . PRO A 1 69 ? -0.703 -16.396 -14.950 1.00 47.50 69 PRO A O 1
ATOM 559 N N . PHE A 1 70 ? -0.615 -15.400 -12.965 1.00 47.84 70 PHE A N 1
ATOM 560 C CA . PHE A 1 70 ? -2.012 -15.038 -12.831 1.00 47.84 70 PHE A CA 1
ATOM 561 C C . PHE A 1 70 ? -2.138 -13.509 -12.829 1.00 47.84 70 PHE A C 1
ATOM 563 O O . PHE A 1 70 ? -2.303 -12.890 -11.780 1.00 47.84 70 PHE A O 1
ATOM 570 N N . GLU A 1 71 ? -2.077 -12.894 -14.012 1.00 50.25 71 GLU A N 1
ATOM 571 C CA . GLU A 1 71 ? -2.713 -11.590 -14.207 1.00 50.25 71 GLU A CA 1
ATOM 572 C C . GLU A 1 71 ? -4.208 -11.776 -13.953 1.00 50.25 71 GLU A C 1
ATOM 574 O O . GLU A 1 71 ? -4.919 -12.398 -14.742 1.00 50.25 71 GLU A O 1
ATOM 579 N N . ILE A 1 72 ? -4.679 -11.269 -12.821 1.00 48.28 72 ILE A N 1
ATOM 580 C CA . ILE A 1 72 ? -6.100 -11.103 -12.564 1.00 48.28 72 ILE A CA 1
ATOM 581 C C . ILE A 1 72 ? -6.395 -9.623 -12.767 1.00 48.28 72 ILE A C 1
ATOM 583 O O . ILE A 1 72 ? -6.278 -8.799 -11.861 1.00 48.28 72 ILE A O 1
ATOM 587 N N . ASP A 1 73 ? -6.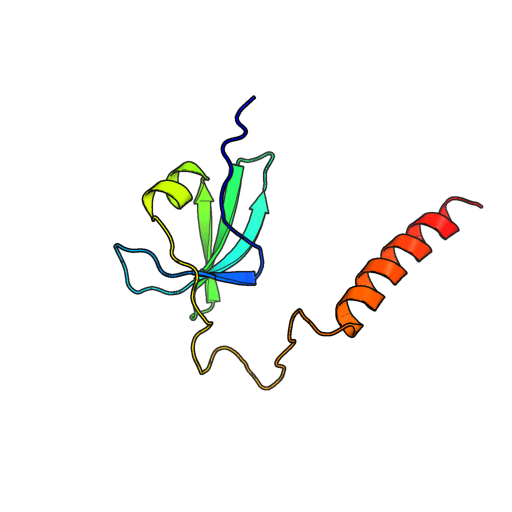683 -9.289 -14.021 1.00 46.38 73 ASP A N 1
ATOM 588 C CA . ASP A 1 73 ? -7.142 -7.971 -14.427 1.00 46.38 73 ASP A CA 1
ATOM 589 C C . ASP A 1 73 ? -8.422 -7.646 -13.639 1.00 46.38 73 ASP A C 1
ATOM 591 O O . ASP A 1 73 ? -9.383 -8.413 -13.635 1.00 46.38 73 ASP A O 1
ATOM 595 N N . ARG A 1 74 ? -8.457 -6.521 -12.923 1.00 51.38 74 ARG A N 1
ATOM 596 C CA . ARG A 1 74 ? -9.637 -6.106 -12.137 1.00 51.38 74 ARG A CA 1
ATOM 597 C C . ARG A 1 74 ? -10.817 -5.692 -13.013 1.00 51.38 74 ARG A C 1
ATOM 599 O O . ARG A 1 74 ? -11.899 -5.420 -12.495 1.00 51.38 74 ARG A O 1
ATOM 606 N N . GLN A 1 75 ? -10.622 -5.651 -14.329 1.00 49.94 75 GLN A N 1
ATOM 607 C CA . GLN A 1 75 ? -11.702 -5.572 -15.306 1.00 49.94 75 GLN A CA 1
ATOM 608 C C . GLN A 1 75 ? -12.274 -6.948 -15.683 1.00 49.94 75 GLN A C 1
ATOM 610 O O . GLN A 1 75 ? -13.190 -7.002 -16.505 1.00 49.94 75 GLN A O 1
ATOM 615 N N . ASP A 1 76 ? -11.786 -8.045 -15.089 1.00 48.56 76 ASP A N 1
ATOM 616 C CA . ASP A 1 76 ? -12.304 -9.388 -15.331 1.00 48.56 76 ASP A CA 1
ATOM 617 C C . ASP A 1 76 ? -13.705 -9.548 -14.699 1.00 48.56 76 ASP A C 1
ATOM 619 O O . ASP A 1 76 ? -13.851 -9.528 -13.467 1.00 48.56 76 ASP A O 1
ATOM 623 N N . PRO A 1 77 ? -14.765 -9.732 -15.512 1.00 52.72 77 PRO A N 1
ATOM 624 C CA . PRO A 1 77 ? -16.114 -9.989 -15.015 1.00 52.72 77 PRO A CA 1
ATOM 625 C C . PRO A 1 77 ? -16.208 -11.218 -14.093 1.00 52.72 77 PRO A C 1
ATOM 627 O O . PRO A 1 77 ? -17.159 -11.304 -13.315 1.00 52.72 77 PRO A O 1
ATOM 630 N N . ALA A 1 78 ? -15.221 -12.123 -14.099 1.00 52.91 78 ALA A N 1
ATOM 631 C CA . ALA A 1 78 ? -15.179 -13.269 -13.197 1.00 52.91 78 ALA A CA 1
ATOM 632 C C . ALA A 1 78 ? -15.097 -12.877 -11.709 1.00 52.91 78 ALA A C 1
ATOM 634 O O . ALA A 1 78 ? -15.705 -13.554 -10.881 1.00 52.91 78 ALA A O 1
ATOM 635 N N . PHE A 1 79 ? -14.423 -11.779 -11.337 1.00 52.66 79 PHE A N 1
ATOM 636 C CA . PHE A 1 79 ? -14.420 -11.312 -9.938 1.00 52.66 79 PHE A CA 1
ATOM 637 C C . PHE A 1 79 ? -15.756 -10.728 -9.502 1.00 52.66 79 PHE A C 1
ATOM 639 O O . PHE A 1 79 ? -16.177 -10.913 -8.357 1.00 52.66 79 PHE A O 1
ATOM 646 N N . ASN A 1 80 ? -16.425 -10.032 -10.418 1.00 53.84 80 ASN A N 1
ATOM 647 C CA . ASN A 1 80 ? -17.727 -9.444 -10.149 1.00 53.84 80 ASN A CA 1
ATOM 648 C C . ASN A 1 80 ? -18.766 -10.546 -9.880 1.00 53.84 80 ASN A C 1
ATOM 650 O O . ASN A 1 80 ? -19.591 -10.415 -8.976 1.00 53.84 80 ASN A O 1
ATOM 654 N N . ASP A 1 81 ? -18.656 -11.679 -10.577 1.00 54.78 81 ASP A N 1
ATOM 655 C CA . ASP A 1 81 ? -19.521 -12.835 -10.355 1.00 54.78 81 ASP A CA 1
ATOM 656 C C . ASP A 1 81 ? -19.311 -13.469 -8.970 1.00 54.78 81 ASP A C 1
ATOM 658 O O . ASP A 1 81 ? -20.293 -13.820 -8.318 1.00 54.78 81 ASP A O 1
ATOM 662 N N . TYR A 1 82 ? -18.084 -13.578 -8.446 1.00 59.00 82 TYR A N 1
ATOM 663 C CA . TYR A 1 82 ? -17.872 -14.132 -7.095 1.00 59.00 82 TYR A CA 1
ATOM 664 C C . TYR A 1 82 ? -18.442 -13.237 -5.986 1.00 59.00 82 TYR A C 1
ATOM 666 O O . TYR A 1 82 ? -19.111 -13.739 -5.079 1.00 59.00 82 TYR A O 1
ATOM 674 N N . ALA A 1 83 ? -18.245 -11.918 -6.072 1.00 59.41 83 ALA A N 1
ATOM 675 C CA . ALA A 1 83 ? -18.765 -10.977 -5.077 1.00 59.41 83 ALA A CA 1
ATOM 676 C C . ALA A 1 83 ? -20.304 -10.898 -5.094 1.00 59.41 83 ALA A C 1
ATOM 678 O O . ALA A 1 83 ? -20.946 -10.862 -4.040 1.00 59.41 83 ALA A O 1
ATOM 679 N N . ILE A 1 84 ? -20.912 -10.925 -6.286 1.00 61.25 84 ILE A N 1
ATOM 680 C CA . ILE A 1 84 ? -22.372 -10.925 -6.446 1.00 61.25 84 ILE A CA 1
ATOM 681 C C . ILE A 1 84 ? -22.973 -12.254 -5.967 1.00 61.25 84 ILE A C 1
ATOM 683 O O . ILE A 1 84 ? -23.997 -12.244 -5.279 1.00 61.25 84 ILE A O 1
ATOM 687 N N . ASN A 1 85 ? -22.338 -13.391 -6.268 1.00 60.56 85 ASN A N 1
ATOM 688 C CA . ASN A 1 85 ? -22.826 -14.703 -5.838 1.00 60.56 85 ASN A CA 1
ATOM 689 C C . ASN A 1 85 ? -22.808 -14.857 -4.306 1.00 60.56 85 ASN A C 1
ATOM 691 O O . ASN A 1 85 ? -23.799 -15.318 -3.741 1.00 60.56 85 ASN A O 1
ATOM 695 N N . GLU A 1 86 ? -21.760 -14.402 -3.611 1.00 62.41 86 GLU A N 1
ATOM 696 C CA . GLU A 1 86 ? -21.707 -14.414 -2.135 1.00 62.41 86 GLU A CA 1
ATOM 697 C C . GLU A 1 86 ? -22.786 -13.519 -1.497 1.00 62.41 86 GLU A C 1
ATOM 699 O O . GLU A 1 86 ? -23.451 -13.905 -0.523 1.00 62.41 86 GLU A O 1
ATOM 704 N N . ALA A 1 87 ? -23.020 -12.337 -2.075 1.00 63.62 87 ALA A N 1
ATOM 705 C CA . ALA A 1 87 ? -24.072 -11.432 -1.620 1.00 63.62 87 ALA A CA 1
ATOM 706 C C . ALA A 1 87 ? -25.475 -12.040 -1.813 1.00 63.62 87 ALA A C 1
ATOM 708 O O . ALA A 1 87 ? -26.313 -11.961 -0.911 1.00 63.62 87 ALA A O 1
ATOM 709 N N . LEU A 1 88 ? -25.724 -12.711 -2.943 1.00 59.75 88 LEU A N 1
ATOM 710 C CA . LEU A 1 88 ? -26.991 -13.394 -3.232 1.00 59.75 88 LEU A CA 1
ATOM 711 C C . LEU A 1 88 ? -27.223 -14.608 -2.320 1.00 59.75 88 LEU A C 1
ATOM 713 O O . LEU A 1 88 ? -28.311 -14.746 -1.753 1.00 59.75 88 LEU A O 1
ATOM 717 N N . MET A 1 89 ? -26.198 -15.435 -2.085 1.00 64.25 89 MET A N 1
ATOM 718 C CA . MET A 1 89 ? -26.285 -16.573 -1.156 1.00 64.25 89 MET A CA 1
ATOM 719 C C . MET A 1 89 ? -26.569 -16.127 0.284 1.00 64.25 89 MET A C 1
ATOM 721 O O . MET A 1 89 ? -27.252 -16.820 1.047 1.00 64.25 89 MET A O 1
ATOM 725 N N . SER A 1 90 ? -26.069 -14.957 0.677 1.00 58.69 90 SER A N 1
ATOM 726 C CA . SER A 1 90 ? -26.315 -14.388 2.005 1.00 58.69 90 SER A CA 1
ATOM 727 C C . SER A 1 90 ? -27.736 -13.833 2.170 1.00 58.69 90 SER A C 1
ATOM 729 O O . SER A 1 90 ? -28.278 -13.868 3.277 1.00 58.69 90 SER A O 1
ATOM 731 N N . ILE A 1 91 ? -28.377 -13.395 1.083 1.00 58.44 91 ILE A N 1
ATOM 732 C CA . ILE A 1 91 ? -29.781 -12.955 1.079 1.00 58.44 91 ILE A CA 1
ATOM 733 C C . ILE A 1 91 ? -30.732 -14.164 1.103 1.00 58.44 91 ILE A C 1
ATOM 735 O O . ILE A 1 91 ? -31.674 -14.181 1.899 1.00 58.44 91 ILE A O 1
ATOM 739 N N . GLU A 1 92 ? -30.465 -15.215 0.319 1.00 59.09 92 GLU A N 1
ATOM 740 C CA . GLU A 1 92 ? -31.323 -16.414 0.268 1.00 59.09 92 GLU A CA 1
ATOM 741 C C . GLU A 1 92 ? -31.314 -17.230 1.570 1.00 59.09 92 GLU A C 1
ATOM 743 O O . GLU A 1 92 ? -32.339 -17.800 1.955 1.00 59.09 92 GLU A O 1
ATOM 748 N N . ARG A 1 93 ? -30.202 -17.235 2.318 1.00 58.12 93 ARG A N 1
ATOM 749 C CA . ARG A 1 93 ? -30.121 -17.924 3.622 1.00 58.12 93 ARG A CA 1
ATOM 750 C C . ARG A 1 93 ? -30.939 -17.268 4.735 1.00 58.12 93 ARG A C 1
ATOM 752 O O . ARG A 1 93 ? -31.187 -17.918 5.747 1.00 58.12 93 ARG A O 1
ATOM 759 N N . LYS A 1 94 ? -31.378 -16.016 4.569 1.00 56.16 94 LYS A N 1
ATOM 760 C CA . LYS A 1 94 ? -32.189 -15.291 5.565 1.00 56.16 94 LYS A CA 1
ATOM 761 C C . LYS A 1 94 ? -33.700 -15.474 5.387 1.00 56.16 94 LYS A C 1
ATOM 763 O O . LYS A 1 94 ? -34.453 -14.978 6.219 1.00 56.16 94 LYS A O 1
ATOM 768 N N . SER A 1 95 ? -34.143 -16.182 4.343 1.00 55.03 95 SER A N 1
ATOM 769 C CA . SER A 1 95 ? -35.567 -16.440 4.071 1.00 55.03 95 SER A CA 1
ATOM 770 C C . SER A 1 95 ? -36.057 -17.826 4.535 1.00 55.03 95 SER A C 1
ATOM 772 O O . SER A 1 95 ? -37.112 -18.278 4.080 1.00 55.03 95 SER A O 1
ATOM 774 N N . ARG A 1 96 ? -35.328 -18.508 5.427 1.00 50.41 96 ARG A N 1
ATOM 775 C CA . ARG A 1 96 ? -35.773 -19.757 6.066 1.00 50.41 96 ARG A CA 1
ATOM 776 C C . ARG A 1 96 ? -35.860 -19.631 7.577 1.00 50.41 96 ARG A C 1
ATOM 778 O O . ARG A 1 96 ? -34.945 -19.014 8.160 1.00 50.41 96 ARG A O 1
#

Organism: NCBI:txid1712262

Secondary structure (DSSP, 8-state):
---------TT-EEE-SS----EEEEEEETTTTEEEEEETTS-EEEEEHHHHHHH-PEEEPPPTTT--S----TT-HHHHHHHHHHHHHHHHGGG-

Solvent-accessible surface area (backbone atoms only — not comparable to full-atom values): 5931 Å² total; per-residue (Å²): 132,85,70,84,79,72,92,78,50,75,74,41,27,31,30,35,77,88,45,88,66,52,32,31,27,71,41,76,40,80,90,81,40,33,33,32,34,32,35,88,89,68,54,75,49,80,35,42,60,69,51,51,62,72,41,53,58,40,82,44,79,70,61,91,77,68,63,55,98,67,82,76,58,90,83,43,66,69,60,56,50,55,58,51,50,54,55,50,55,59,55,61,65,69,78,113

Foldseek 3Di:
DPLLDDPADAQWWWAFPVGRFIWGFHDADPVQQWTWIATPVGDIDIDHVVRSVVRVIDTDDDDPPSDDPDPPPPPPCVVVVVVVVVVVVVVVVVPD